Protein AF-W7Y6N5-F1 (afdb_monomer_lite)

Secondary structure (DSSP, 8-state):
--------HHHHHHTS-SS---HHHHHTT-SS---------SPP---S----GGGGS-PPPPPPPPTTS-TT-EEEE-SS-EEEEEEEEETTEEEEEEE-TTS-EEEEEEE--TTTTTS---TTT-EEEEEETTTEEEEE-

InterPro domains:
  IPR046517 Domain of unknown function DUF6695 [PF20405] (73-140)

pLDDT: mean 74.44, std 15.61, range [36.03, 96.06]

Organism: NCBI:txid869213

Structure (mmCIF, N/CA/C/O backbone):
data_AF-W7Y6N5-F1
#
_entry.id   AF-W7Y6N5-F1
#
loop_
_atom_site.group_PDB
_atom_site.id
_atom_site.type_symbol
_atom_site.label_atom_id
_atom_site.label_alt_id
_atom_site.label_comp_id
_atom_site.label_asym_id
_atom_site.label_entity_id
_atom_site.label_seq_id
_atom_site.pdbx_PDB_ins_code
_atom_site.Cartn_x
_atom_site.Cartn_y
_atom_site.Cartn_z
_atom_site.occupancy
_atom_site.B_iso_or_equiv
_atom_site.auth_seq_id
_atom_site.auth_comp_id
_atom_site.auth_asym_id
_atom_site.auth_atom_id
_atom_site.pdbx_PDB_model_num
ATOM 1 N N . MET A 1 1 ? 17.313 -24.468 -2.485 1.00 36.03 1 MET A N 1
ATOM 2 C CA . MET A 1 1 ? 16.262 -24.101 -1.509 1.00 36.03 1 MET A CA 1
ATOM 3 C C . MET A 1 1 ? 16.519 -24.850 -0.212 1.00 36.03 1 MET A C 1
ATOM 5 O O . MET A 1 1 ? 16.508 -26.074 -0.230 1.00 36.03 1 MET A O 1
ATOM 9 N N . LEU A 1 2 ? 16.778 -24.145 0.891 1.00 36.59 2 LEU A N 1
ATOM 10 C CA . LEU A 1 2 ? 16.764 -24.751 2.225 1.00 36.59 2 LEU A CA 1
ATOM 11 C C . LEU A 1 2 ? 15.302 -25.075 2.559 1.00 36.59 2 LEU A C 1
ATOM 13 O O . LEU A 1 2 ? 14.506 -24.161 2.760 1.00 36.59 2 LEU A O 1
ATOM 17 N N . ARG A 1 3 ? 14.916 -26.355 2.560 1.00 41.84 3 ARG A N 1
ATOM 18 C CA . ARG A 1 3 ? 13.609 -26.750 3.101 1.00 41.84 3 ARG A CA 1
ATOM 19 C C . ARG A 1 3 ? 13.669 -26.572 4.617 1.00 41.84 3 ARG A C 1
ATOM 21 O O . ARG A 1 3 ? 14.471 -27.227 5.279 1.00 41.84 3 ARG A O 1
ATOM 28 N N . ALA A 1 4 ? 12.848 -25.672 5.153 1.00 43.69 4 ALA A N 1
ATOM 29 C CA . ALA A 1 4 ? 12.662 -25.538 6.591 1.00 43.69 4 ALA A CA 1
ATOM 30 C C . ALA A 1 4 ? 12.111 -26.864 7.146 1.00 43.69 4 ALA A C 1
ATOM 32 O O . ALA A 1 4 ? 11.091 -27.365 6.680 1.00 43.69 4 ALA A O 1
ATOM 33 N N . GLY A 1 5 ? 12.818 -27.455 8.107 1.00 58.88 5 GLY A N 1
ATOM 34 C CA . GLY A 1 5 ? 12.463 -28.717 8.759 1.00 58.88 5 GLY A CA 1
ATOM 35 C C . GLY A 1 5 ? 12.920 -28.719 10.218 1.00 58.88 5 GLY A C 1
ATOM 36 O O . GLY A 1 5 ? 13.458 -27.721 10.691 1.00 58.88 5 GLY A O 1
ATOM 37 N N . LYS A 1 6 ? 12.709 -29.830 10.938 1.00 63.28 6 LYS A N 1
ATOM 38 C CA . LYS A 1 6 ? 13.229 -30.054 12.301 1.00 63.28 6 LYS A CA 1
ATOM 39 C C . LYS A 1 6 ? 14.647 -30.652 12.206 1.00 63.28 6 LYS A C 1
ATOM 41 O O . LYS A 1 6 ? 14.755 -31.871 12.081 1.00 63.28 6 LYS A O 1
ATOM 46 N N . PRO A 1 7 ? 15.731 -29.847 12.205 1.00 67.00 7 PRO A N 1
ATOM 47 C CA . PRO A 1 7 ? 17.086 -30.382 12.119 1.00 67.00 7 PRO A CA 1
ATOM 48 C C . PRO A 1 7 ? 17.395 -31.243 13.344 1.00 67.00 7 PRO A C 1
ATOM 50 O O . PRO A 1 7 ? 16.864 -31.015 14.436 1.00 67.00 7 PRO A O 1
ATOM 53 N N . ASN A 1 8 ? 18.291 -32.213 13.174 1.00 71.94 8 ASN A N 1
ATOM 54 C CA . ASN A 1 8 ? 18.773 -32.996 14.305 1.00 71.94 8 ASN A CA 1
ATOM 55 C C . ASN A 1 8 ? 19.514 -32.089 15.308 1.00 71.94 8 ASN A C 1
ATOM 57 O O . ASN A 1 8 ? 19.962 -30.985 14.987 1.00 71.94 8 ASN A O 1
ATOM 61 N N . TRP A 1 9 ? 19.635 -32.540 16.555 1.00 71.31 9 TRP A N 1
ATOM 62 C CA . TRP A 1 9 ? 20.146 -31.698 17.639 1.00 71.31 9 TRP A CA 1
ATOM 63 C C . TRP A 1 9 ? 21.570 -31.167 17.370 1.00 71.31 9 TRP A C 1
ATOM 65 O O . TRP A 1 9 ? 21.843 -30.005 17.658 1.00 71.31 9 TRP A O 1
ATOM 75 N N . ARG A 1 10 ? 22.443 -31.956 16.720 1.00 69.56 10 ARG A N 1
ATOM 76 C CA . ARG A 1 10 ? 23.803 -31.536 16.320 1.00 69.56 10 ARG A CA 1
ATOM 77 C C . ARG A 1 10 ? 23.785 -30.373 15.323 1.00 69.56 10 ARG A C 1
ATOM 79 O O . ARG A 1 10 ? 24.526 -29.407 15.487 1.00 69.56 10 ARG A O 1
ATOM 86 N N . GLN A 1 11 ? 22.919 -30.432 14.311 1.00 67.94 11 GLN A N 1
ATOM 87 C CA . GLN A 1 11 ? 22.725 -29.335 13.356 1.00 67.94 11 GLN A CA 1
ATOM 88 C C . GLN A 1 11 ? 22.114 -28.109 14.036 1.00 67.94 11 GLN A C 1
ATOM 90 O O . GLN A 1 11 ? 22.512 -26.987 13.743 1.00 67.94 11 GLN A O 1
ATOM 95 N N . ARG A 1 12 ? 21.203 -28.313 14.994 1.00 67.75 12 ARG A N 1
ATOM 96 C CA . ARG A 1 12 ? 20.596 -27.227 15.772 1.00 67.75 12 ARG A CA 1
ATOM 97 C C . ARG A 1 12 ? 21.630 -26.452 16.590 1.00 67.75 12 ARG A C 1
ATOM 99 O O . ARG A 1 12 ? 21.522 -25.236 16.655 1.00 67.75 12 ARG A O 1
ATOM 106 N N . PHE A 1 13 ? 22.635 -27.127 17.153 1.00 68.06 13 PHE A N 1
ATOM 107 C CA . PHE A 1 13 ? 23.771 -26.467 17.806 1.00 68.06 13 PHE A CA 1
ATOM 108 C C . PHE A 1 13 ? 24.685 -25.745 16.810 1.00 68.06 13 PHE A C 1
ATOM 110 O O . PHE A 1 13 ? 25.055 -24.609 17.073 1.00 68.06 13 PHE A O 1
ATOM 117 N N . ARG A 1 14 ? 24.988 -26.331 15.641 1.00 65.38 14 ARG A N 1
ATOM 118 C CA . ARG A 1 14 ? 25.784 -25.642 14.597 1.00 65.38 14 ARG A CA 1
ATOM 119 C C . ARG A 1 14 ? 25.095 -24.391 14.039 1.00 65.38 14 ARG A C 1
ATOM 121 O O . ARG A 1 14 ? 25.778 -23.445 13.676 1.00 65.38 14 ARG A O 1
ATOM 128 N N . LEU A 1 15 ? 23.762 -24.383 13.991 1.00 64.50 15 LEU A N 1
ATOM 129 C CA . LEU A 1 15 ? 22.952 -23.221 13.602 1.00 64.50 15 LEU A CA 1
ATOM 130 C C . LEU A 1 15 ? 22.796 -22.191 14.736 1.00 64.50 15 LEU A C 1
ATOM 132 O O . LEU A 1 15 ? 22.326 -21.082 14.493 1.00 64.50 15 LEU A O 1
ATOM 136 N N . LYS A 1 16 ? 23.147 -22.539 15.981 1.00 61.34 16 LYS A N 1
ATOM 137 C CA . LYS A 1 16 ? 23.066 -21.641 17.138 1.00 61.34 16 LYS A CA 1
ATOM 138 C C . LYS A 1 16 ? 24.415 -20.928 17.279 1.00 61.34 16 LYS A C 1
ATOM 140 O O . LYS A 1 16 ? 25.340 -21.430 17.906 1.00 61.34 16 LYS A O 1
ATOM 145 N N . PHE A 1 17 ? 24.523 -19.785 16.606 1.00 58.12 17 PHE A N 1
ATOM 146 C CA . PHE A 1 17 ? 25.719 -18.940 16.515 1.00 58.12 17 PHE A CA 1
ATOM 147 C C . PHE A 1 17 ? 26.317 -18.597 17.874 1.00 58.12 17 PHE A C 1
ATOM 149 O 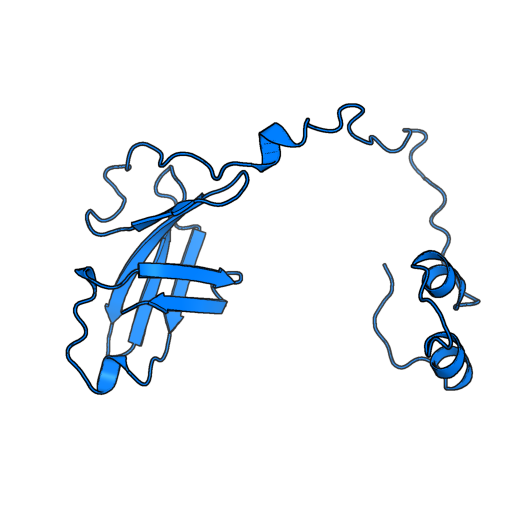O . PHE A 1 17 ? 25.572 -18.337 18.816 1.00 58.12 17 PHE A O 1
ATOM 156 N N . TRP A 1 18 ? 27.649 -18.518 17.941 1.00 56.16 18 TRP A N 1
ATOM 157 C CA . TRP A 1 18 ? 28.332 -18.025 19.135 1.00 56.16 18 TRP A CA 1
ATOM 158 C C . TRP A 1 18 ? 29.050 -16.690 18.987 1.00 56.16 18 TRP A C 1
ATOM 160 O O . TRP A 1 18 ? 29.300 -16.134 20.036 1.00 56.16 18 TRP A O 1
ATOM 170 N N . LEU A 1 19 ? 29.301 -16.105 17.798 1.00 57.19 19 LEU A N 1
ATOM 171 C CA . LEU A 1 19 ? 29.794 -14.706 17.753 1.00 57.19 19 LEU A CA 1
ATOM 172 C C . LEU A 1 19 ? 29.647 -13.909 16.440 1.00 57.19 19 LEU A C 1
ATOM 174 O O . LEU A 1 19 ? 29.733 -12.695 16.512 1.00 57.19 19 LEU A O 1
ATOM 178 N N . THR A 1 20 ? 29.356 -14.490 15.270 1.00 51.53 20 THR A N 1
ATOM 179 C CA . THR A 1 20 ? 28.805 -13.739 14.112 1.00 51.53 20 THR A CA 1
ATOM 180 C C . THR A 1 20 ? 28.214 -14.708 13.075 1.00 51.53 20 THR A C 1
ATOM 182 O O . THR A 1 20 ? 28.931 -15.577 12.575 1.00 51.53 20 THR A O 1
ATOM 185 N N . PRO A 1 21 ? 26.920 -14.609 12.720 1.00 44.69 21 PRO A N 1
ATOM 186 C CA . PRO A 1 21 ? 26.358 -15.401 11.633 1.00 44.69 21 PRO A CA 1
ATOM 187 C C . PRO A 1 21 ? 26.840 -14.841 10.291 1.00 44.69 21 PRO A C 1
ATOM 189 O O . PRO A 1 21 ? 26.280 -13.872 9.784 1.00 44.69 21 PRO A O 1
ATOM 192 N N . THR A 1 22 ? 27.850 -15.453 9.671 1.00 56.72 22 THR A N 1
ATOM 193 C CA . THR A 1 22 ? 28.050 -15.242 8.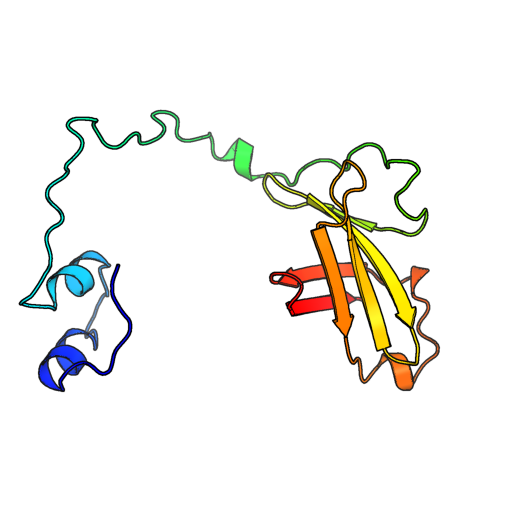232 1.00 56.72 22 THR A CA 1
ATOM 194 C C . THR A 1 22 ? 27.068 -16.140 7.476 1.00 56.72 22 THR A C 1
ATOM 196 O O . THR A 1 22 ? 26.983 -17.334 7.761 1.00 56.72 22 THR A O 1
ATOM 199 N N . PRO A 1 23 ? 26.301 -15.625 6.500 1.00 55.28 23 PRO A N 1
ATOM 200 C CA . PRO A 1 23 ? 25.293 -16.425 5.798 1.00 55.28 23 PRO A CA 1
ATOM 201 C C . PRO A 1 23 ? 25.879 -17.687 5.137 1.00 55.28 23 PRO A C 1
ATOM 203 O O . PRO A 1 23 ? 25.188 -18.697 5.028 1.00 55.28 23 PRO A O 1
ATOM 206 N N . LEU A 1 24 ? 27.171 -17.671 4.786 1.00 55.69 24 LEU A N 1
ATOM 207 C CA . LEU A 1 24 ? 27.914 -18.803 4.225 1.00 55.69 24 LEU A CA 1
ATOM 208 C C . LEU A 1 24 ? 28.054 -19.999 5.184 1.00 55.69 24 LEU A C 1
ATOM 210 O O . LEU A 1 24 ? 27.927 -21.141 4.744 1.00 55.69 24 LEU A O 1
ATOM 214 N N . THR A 1 25 ? 28.254 -19.784 6.490 1.00 56.16 25 THR A N 1
ATOM 215 C CA . THR A 1 25 ? 28.421 -20.903 7.442 1.00 56.16 25 THR A CA 1
ATOM 216 C C . THR A 1 25 ? 27.130 -21.704 7.636 1.00 56.16 25 THR A C 1
ATOM 218 O O . THR A 1 25 ? 27.188 -22.919 7.823 1.00 56.16 25 THR A O 1
ATOM 221 N N . ASN A 1 26 ? 25.960 -21.075 7.485 1.00 59.44 26 ASN A N 1
ATOM 222 C CA . ASN A 1 26 ? 24.663 -21.766 7.538 1.00 59.44 26 ASN A CA 1
ATOM 223 C C . ASN A 1 26 ? 24.403 -22.652 6.322 1.00 59.44 26 ASN A C 1
ATOM 225 O O . ASN A 1 26 ? 23.794 -23.715 6.447 1.00 59.44 26 ASN A O 1
ATOM 229 N N . VAL A 1 27 ? 24.868 -22.223 5.146 1.00 57.41 27 VAL A N 1
ATOM 230 C CA . VAL A 1 27 ? 24.708 -22.981 3.899 1.00 57.41 27 VAL A CA 1
ATOM 231 C C . VAL A 1 27 ? 25.526 -24.274 3.955 1.00 57.41 27 VAL A C 1
ATOM 233 O O . VAL A 1 27 ? 25.053 -25.314 3.501 1.00 57.41 27 VAL A O 1
ATOM 236 N N . HIS A 1 28 ? 26.691 -24.247 4.611 1.00 59.38 28 HIS A N 1
ATOM 237 C CA . HIS A 1 28 ? 27.567 -25.413 4.747 1.00 59.38 28 HIS A CA 1
ATOM 238 C C . HIS A 1 28 ? 27.273 -26.327 5.953 1.00 59.38 28 HIS A C 1
ATOM 240 O O . HIS A 1 28 ? 27.952 -27.337 6.140 1.00 59.38 28 HIS A O 1
ATOM 246 N N . ALA A 1 29 ? 26.266 -26.024 6.779 1.00 62.28 29 ALA A N 1
ATOM 247 C CA . ALA A 1 29 ? 25.996 -26.777 8.010 1.00 62.28 29 ALA A CA 1
ATOM 248 C C . ALA A 1 29 ? 25.452 -28.206 7.776 1.00 62.28 29 ALA A C 1
ATOM 250 O O . ALA A 1 29 ? 25.493 -29.042 8.687 1.00 62.28 29 ALA A O 1
ATOM 251 N N . PHE A 1 30 ? 24.954 -28.503 6.572 1.00 61.38 30 PHE A N 1
ATOM 252 C CA . PHE A 1 30 ? 24.345 -29.787 6.222 1.00 61.38 30 PHE A CA 1
ATOM 253 C C . PHE A 1 30 ? 25.297 -30.660 5.398 1.00 61.38 30 PHE A C 1
ATOM 255 O O . PHE A 1 30 ? 25.874 -30.197 4.422 1.00 61.38 30 PHE A O 1
ATOM 262 N N . TYR A 1 31 ? 25.427 -31.938 5.761 1.00 61.88 31 TYR A N 1
ATOM 263 C CA . TYR A 1 31 ? 26.285 -32.896 5.048 1.00 61.88 31 TYR A CA 1
ATOM 264 C C . TYR A 1 31 ? 25.707 -33.330 3.687 1.00 61.88 31 TYR A C 1
ATOM 266 O O . TYR A 1 31 ? 26.460 -33.579 2.756 1.00 61.88 31 TYR A O 1
ATOM 274 N N . ASN A 1 32 ? 24.376 -33.341 3.540 1.00 63.34 32 ASN A N 1
ATOM 275 C CA . ASN A 1 32 ? 23.685 -33.763 2.314 1.00 63.34 32 ASN A CA 1
ATOM 276 C C . ASN A 1 32 ? 23.260 -32.554 1.469 1.00 63.34 32 ASN A C 1
ATOM 278 O O . ASN A 1 32 ? 22.075 -32.353 1.199 1.00 63.34 32 ASN A O 1
ATOM 282 N N . GLN A 1 33 ? 24.212 -31.702 1.094 1.00 59.84 33 GLN A N 1
ATOM 283 C CA . GLN A 1 33 ? 23.929 -30.603 0.173 1.00 59.84 33 GLN A CA 1
ATOM 284 C C . GLN A 1 33 ? 23.701 -31.161 -1.233 1.00 59.84 33 GLN A C 1
ATOM 286 O O . GLN A 1 33 ? 24.601 -31.734 -1.842 1.00 59.84 33 GLN A O 1
ATOM 291 N N . THR A 1 34 ? 22.505 -30.959 -1.781 1.00 55.56 34 THR A N 1
ATOM 292 C CA . THR A 1 34 ? 22.283 -31.125 -3.218 1.00 55.56 34 THR A CA 1
ATOM 293 C C . THR A 1 34 ? 22.933 -29.939 -3.924 1.00 55.56 34 THR A C 1
ATOM 295 O O . THR A 1 34 ? 22.332 -28.873 -4.058 1.00 55.56 34 THR A O 1
ATOM 298 N N . ILE A 1 35 ? 24.191 -30.103 -4.331 1.00 62.34 35 ILE A N 1
ATOM 299 C CA . ILE A 1 35 ? 24.864 -29.135 -5.195 1.00 62.34 35 ILE A CA 1
ATOM 300 C C . ILE A 1 35 ? 24.207 -29.254 -6.566 1.00 62.34 35 ILE A C 1
ATOM 302 O O . ILE A 1 35 ? 24.449 -30.205 -7.310 1.00 62.34 35 ILE A O 1
ATOM 306 N N . ILE A 1 36 ? 23.341 -28.298 -6.893 1.00 63.72 36 ILE A N 1
ATOM 307 C CA . ILE A 1 36 ? 22.826 -28.155 -8.250 1.00 63.72 36 ILE A CA 1
ATOM 308 C C . ILE A 1 36 ? 24.023 -27.717 -9.094 1.00 63.72 36 ILE A C 1
ATOM 310 O O . ILE A 1 36 ? 24.440 -26.560 -9.027 1.00 63.72 36 ILE A O 1
ATOM 314 N N . LYS A 1 37 ? 24.621 -28.651 -9.846 1.00 56.97 37 LYS A N 1
ATOM 315 C CA . LYS A 1 37 ? 25.590 -28.294 -10.889 1.00 56.97 37 LYS A CA 1
ATOM 316 C C . LYS A 1 37 ? 24.897 -27.284 -11.794 1.00 56.97 37 LYS A C 1
ATOM 318 O O . LYS A 1 37 ? 23.755 -27.517 -12.176 1.00 56.97 37 LYS A O 1
ATOM 323 N N . ASN A 1 38 ? 25.541 -26.156 -12.078 1.00 52.28 38 ASN A N 1
ATOM 324 C CA . ASN A 1 38 ? 24.972 -25.137 -12.949 1.00 52.28 38 ASN A CA 1
ATOM 325 C C . ASN A 1 38 ? 24.725 -25.768 -14.333 1.00 52.28 38 ASN A C 1
ATOM 327 O O . ASN A 1 38 ? 25.658 -25.936 -15.110 1.00 52.28 38 ASN A O 1
ATOM 331 N N . ILE A 1 39 ? 23.486 -26.199 -14.602 1.00 59.22 39 ILE A N 1
ATOM 332 C CA . ILE A 1 39 ? 23.089 -26.876 -15.854 1.00 59.22 39 ILE A CA 1
ATOM 333 C C . ILE A 1 39 ? 23.129 -25.881 -17.027 1.00 59.22 39 ILE A C 1
ATOM 335 O O . ILE A 1 39 ? 23.102 -26.260 -18.192 1.00 59.22 39 ILE A O 1
ATOM 339 N N . SER A 1 40 ? 23.252 -24.589 -16.732 1.00 57.38 40 SER A N 1
ATOM 340 C CA . SER A 1 40 ? 23.385 -23.548 -17.728 1.00 57.38 40 SER A CA 1
ATOM 341 C C . SER A 1 40 ? 24.845 -23.107 -17.775 1.00 57.38 40 SER A C 1
ATOM 343 O O . SER A 1 40 ? 25.323 -22.431 -16.871 1.00 57.38 40 SER A O 1
ATOM 345 N N . GLY A 1 41 ? 25.552 -23.395 -18.869 1.00 55.59 41 GLY A N 1
ATOM 346 C CA . GLY A 1 41 ? 26.818 -22.723 -19.205 1.00 55.59 41 GLY A CA 1
ATOM 347 C C . GLY A 1 41 ? 26.680 -21.198 -19.374 1.00 55.59 41 GLY A C 1
ATOM 348 O O . GLY A 1 41 ? 27.625 -20.524 -19.768 1.00 55.59 41 GLY A O 1
ATOM 349 N N . LYS A 1 42 ? 25.502 -20.635 -19.086 1.00 61.97 42 LYS A N 1
ATOM 350 C CA . LYS A 1 42 ? 25.275 -19.204 -18.970 1.00 61.97 42 LYS A CA 1
ATOM 351 C C . LYS A 1 42 ? 25.808 -18.761 -17.614 1.00 61.97 42 LYS A C 1
ATOM 353 O O . LYS A 1 42 ? 25.330 -19.205 -16.568 1.00 61.97 42 LYS A O 1
ATOM 358 N N . GLN A 1 43 ? 26.809 -17.886 -17.642 1.00 60.19 43 GLN A N 1
ATOM 359 C CA . GLN A 1 43 ? 27.223 -17.158 -16.452 1.00 60.19 43 GLN A CA 1
ATOM 360 C C . GLN A 1 43 ? 25.975 -16.581 -15.764 1.00 60.19 43 GLN A C 1
ATOM 362 O O . GLN A 1 43 ? 25.063 -16.129 -16.466 1.00 60.19 43 GLN A O 1
ATOM 367 N N . PRO A 1 44 ? 25.887 -16.626 -14.421 1.00 57.22 44 PRO A N 1
ATOM 368 C CA . PRO A 1 44 ? 24.810 -15.956 -13.708 1.00 57.22 44 PRO A CA 1
ATOM 369 C C . PRO A 1 44 ? 24.742 -14.512 -14.204 1.00 57.22 44 PRO A C 1
ATOM 371 O O . PRO A 1 44 ? 25.713 -13.765 -14.087 1.00 57.22 44 PRO A O 1
ATOM 374 N N . ALA A 1 45 ? 23.614 -14.154 -14.817 1.00 58.41 45 ALA A N 1
ATOM 375 C CA . ALA A 1 45 ? 23.355 -12.808 -15.295 1.00 58.41 45 ALA A CA 1
ATOM 376 C C . ALA A 1 45 ? 23.122 -11.918 -14.073 1.00 58.41 45 ALA A C 1
ATOM 378 O O . ALA A 1 45 ? 21.992 -11.614 -13.698 1.00 58.41 45 ALA A O 1
ATOM 379 N N . TYR A 1 46 ? 24.204 -11.550 -13.397 1.00 60.34 46 TYR A N 1
ATOM 380 C CA . TYR A 1 46 ? 24.162 -10.406 -12.512 1.00 60.34 46 TYR A CA 1
ATOM 381 C C . TYR A 1 46 ? 23.972 -9.185 -13.409 1.00 60.34 46 TYR A C 1
ATOM 383 O O . TYR A 1 46 ? 24.692 -9.068 -14.406 1.00 60.34 46 TYR A O 1
ATOM 391 N N . PRO A 1 47 ? 23.027 -8.281 -13.106 1.00 60.31 47 PRO A N 1
ATOM 392 C CA . PRO A 1 47 ? 23.013 -6.997 -13.780 1.00 60.31 47 PRO A CA 1
ATOM 393 C C . PRO A 1 47 ? 24.399 -6.378 -13.570 1.00 60.31 47 PRO A C 1
ATOM 395 O O . PRO A 1 47 ? 24.815 -6.120 -12.441 1.00 60.31 47 PRO A O 1
ATOM 398 N N . SER A 1 48 ? 25.147 -6.201 -14.661 1.00 62.66 48 SER A N 1
ATOM 399 C CA . SER A 1 48 ? 26.470 -5.562 -14.643 1.00 62.66 48 SER A CA 1
ATOM 400 C C . SER A 1 48 ? 26.384 -4.128 -14.116 1.00 62.66 48 SER A C 1
ATOM 402 O O . SER A 1 48 ? 27.359 -3.565 -13.622 1.00 62.66 48 SER A O 1
ATOM 404 N N . PHE A 1 49 ? 25.182 -3.559 -14.168 1.00 70.19 49 PHE A N 1
ATOM 405 C CA . PHE A 1 49 ? 24.846 -2.259 -13.647 1.00 70.19 49 PHE A CA 1
ATOM 406 C C . PHE A 1 49 ? 24.331 -2.362 -12.208 1.00 70.19 49 PHE A C 1
ATOM 408 O O . PHE A 1 49 ? 23.200 -2.779 -11.959 1.00 70.19 49 PHE A O 1
ATOM 415 N N . LYS A 1 50 ? 25.151 -1.927 -11.247 1.00 63.06 50 LYS A N 1
ATOM 416 C CA . LYS A 1 50 ? 24.635 -1.528 -9.935 1.00 63.06 50 LYS A CA 1
ATOM 417 C C . LYS A 1 50 ? 23.973 -0.161 -10.118 1.00 63.06 50 LYS A C 1
ATOM 419 O O . LYS A 1 50 ? 24.704 0.796 -10.384 1.00 63.06 50 LYS A O 1
ATOM 424 N N . PRO A 1 51 ? 22.639 -0.035 -9.995 1.00 63.19 51 PRO A N 1
ATOM 425 C CA . PRO A 1 51 ? 22.004 1.268 -10.085 1.00 63.19 51 PRO A CA 1
ATOM 426 C C . PRO A 1 51 ? 22.607 2.192 -9.030 1.00 63.19 51 PRO A C 1
ATOM 428 O O . PRO A 1 51 ? 22.813 1.809 -7.875 1.00 63.19 51 PRO A O 1
ATOM 431 N N . HIS A 1 52 ? 22.957 3.407 -9.449 1.00 66.19 52 HIS A N 1
ATOM 432 C CA . HIS A 1 52 ? 23.509 4.415 -8.554 1.00 66.19 52 HIS A CA 1
ATOM 433 C C . HIS A 1 52 ? 22.525 4.630 -7.397 1.00 66.19 52 HIS A C 1
ATOM 435 O O . HIS A 1 52 ? 21.333 4.748 -7.647 1.00 66.19 52 HIS A O 1
ATOM 441 N N . LYS A 1 53 ? 22.982 4.745 -6.139 1.00 64.69 53 LYS A N 1
ATOM 442 C CA . LYS A 1 53 ? 22.088 4.877 -4.959 1.00 64.69 53 LYS A CA 1
ATOM 443 C C . LYS A 1 53 ? 21.032 5.991 -5.073 1.00 64.69 53 LYS A C 1
ATOM 445 O O . LYS A 1 53 ? 20.009 5.916 -4.414 1.00 64.69 53 LYS A O 1
ATOM 450 N N . LYS A 1 54 ? 21.262 6.987 -5.936 1.00 62.59 54 LYS A N 1
ATOM 451 C CA . LYS A 1 54 ? 20.312 8.060 -6.272 1.00 62.59 54 LYS A CA 1
ATOM 452 C C . LYS A 1 54 ? 19.010 7.527 -6.895 1.00 62.59 54 LYS A C 1
ATOM 454 O O . LYS A 1 54 ? 17.965 8.109 -6.664 1.00 62.59 54 LYS A O 1
ATOM 459 N N . PHE A 1 55 ? 19.059 6.400 -7.610 1.00 58.69 55 PHE A N 1
ATOM 460 C CA . PHE A 1 55 ? 17.882 5.713 -8.162 1.00 58.69 55 PHE A CA 1
ATOM 461 C C . PHE A 1 55 ? 16.977 5.088 -7.089 1.00 58.69 55 PHE A C 1
ATOM 463 O O . PHE A 1 55 ? 15.830 4.776 -7.377 1.00 58.69 55 PHE A O 1
ATOM 470 N N . LEU A 1 56 ? 17.487 4.894 -5.868 1.00 59.47 56 LEU A N 1
ATOM 471 C CA . LEU A 1 56 ? 16.753 4.307 -4.742 1.00 59.47 56 LEU A CA 1
ATOM 472 C C . LEU A 1 56 ? 16.252 5.370 -3.750 1.00 59.47 56 LEU A C 1
ATOM 474 O O . LEU A 1 56 ? 15.716 5.022 -2.709 1.00 59.47 56 LEU A O 1
ATOM 478 N N . GLN A 1 57 ? 16.473 6.663 -4.016 1.00 62.06 57 GLN A N 1
ATOM 479 C CA . GLN A 1 57 ? 16.144 7.731 -3.061 1.00 62.06 57 GLN A CA 1
ATOM 480 C C . GLN A 1 57 ? 14.715 8.266 -3.191 1.00 62.06 57 GLN A C 1
ATOM 482 O O . GLN A 1 57 ? 14.327 9.133 -2.412 1.00 62.06 57 GLN A O 1
ATOM 487 N N . SER A 1 58 ? 13.932 7.782 -4.155 1.00 73.06 58 SER A N 1
ATOM 488 C CA . SER A 1 58 ? 12.594 8.305 -4.420 1.00 73.06 58 SER A CA 1
ATOM 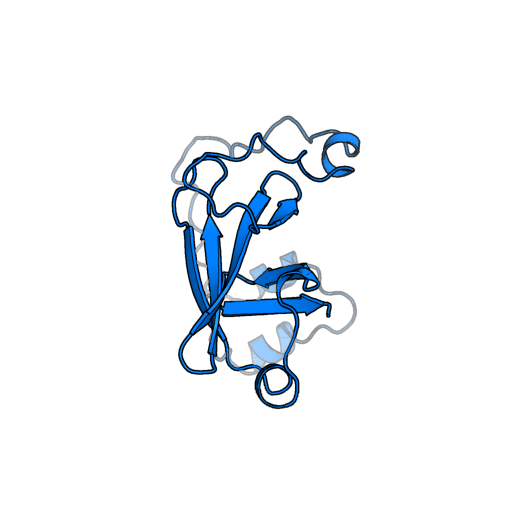489 C C . SER A 1 58 ? 11.596 7.194 -4.705 1.00 73.06 58 SER A C 1
ATOM 491 O O . SER A 1 58 ? 11.891 6.243 -5.431 1.00 73.06 58 SER A O 1
ATOM 493 N N . THR A 1 59 ? 10.388 7.355 -4.179 1.00 83.50 59 THR A N 1
ATOM 494 C CA . THR A 1 59 ? 9.230 6.568 -4.595 1.00 83.50 59 THR A CA 1
ATOM 495 C C . THR A 1 59 ? 8.762 7.016 -5.983 1.00 83.50 59 THR A C 1
ATOM 497 O O . THR A 1 59 ? 9.094 8.113 -6.444 1.00 83.50 59 THR A O 1
ATOM 500 N N . LEU A 1 60 ? 8.024 6.157 -6.690 1.00 83.44 60 LEU A N 1
ATOM 501 C CA . LEU A 1 60 ? 7.486 6.518 -8.003 1.00 83.44 60 LEU A CA 1
ATOM 502 C C . LEU A 1 60 ? 6.500 7.699 -7.911 1.00 83.44 60 LEU A C 1
ATOM 504 O O . LEU A 1 60 ? 5.686 7.737 -6.983 1.00 83.44 60 LEU A O 1
ATOM 508 N N . PRO A 1 61 ? 6.508 8.626 -8.889 1.00 88.00 61 PRO A N 1
ATOM 509 C CA . PRO A 1 61 ? 5.481 9.654 -8.963 1.00 88.00 61 PRO A CA 1
ATOM 510 C C . PRO A 1 61 ? 4.104 9.016 -9.173 1.00 88.00 61 PRO A C 1
ATOM 512 O O . PRO A 1 61 ? 3.978 7.942 -9.766 1.00 88.00 61 PRO A O 1
ATOM 515 N N . GLN A 1 62 ? 3.067 9.698 -8.695 1.00 92.69 62 GLN A N 1
ATOM 516 C CA . GLN A 1 62 ? 1.687 9.297 -8.935 1.00 92.69 62 GLN A CA 1
ATOM 517 C C . GLN A 1 62 ? 1.389 9.322 -10.445 1.00 92.69 62 GLN A C 1
ATOM 519 O O . GLN A 1 62 ? 1.592 10.360 -11.080 1.00 92.69 62 GLN A O 1
ATOM 524 N N . PRO A 1 63 ? 0.912 8.214 -11.039 1.00 92.75 63 PRO A N 1
ATOM 525 C CA . PRO A 1 63 ? 0.518 8.192 -12.439 1.00 92.75 63 PRO A CA 1
ATOM 526 C C . PRO A 1 63 ? -0.798 8.963 -12.641 1.00 92.75 63 PRO A C 1
ATOM 528 O O . PRO A 1 63 ? -1.543 9.183 -11.681 1.00 92.75 63 PRO A O 1
ATOM 531 N N . PRO A 1 64 ? -1.145 9.329 -13.885 1.00 93.62 64 PRO A N 1
ATOM 532 C CA . PRO A 1 64 ? -2.493 9.786 -14.206 1.00 93.62 64 PRO A CA 1
ATOM 533 C C . PRO A 1 64 ? -3.537 8.767 -13.727 1.00 93.62 64 PRO A C 1
ATOM 535 O O . PRO A 1 64 ? -3.390 7.565 -13.964 1.00 93.62 64 PRO A O 1
ATOM 538 N N . LYS A 1 65 ? -4.580 9.232 -13.029 1.00 93.94 65 LYS A N 1
ATOM 539 C CA . LYS A 1 65 ? -5.647 8.354 -12.536 1.00 93.94 65 LYS A CA 1
ATOM 540 C C . LYS A 1 65 ? -6.508 7.898 -13.715 1.00 93.94 65 LYS A C 1
ATOM 542 O O . LYS A 1 65 ? -7.015 8.718 -14.475 1.00 93.94 65 LYS A O 1
ATOM 547 N N . HIS A 1 66 ? -6.661 6.587 -13.866 1.00 95.69 66 HIS A N 1
ATOM 548 C CA . HIS A 1 66 ? -7.513 6.006 -14.898 1.00 95.69 66 HIS A CA 1
ATOM 549 C C . HIS A 1 66 ? -9.004 6.186 -14.531 1.00 95.69 66 HIS A C 1
ATOM 551 O O . HIS A 1 66 ? -9.337 5.997 -13.362 1.00 95.69 66 HIS A O 1
ATOM 557 N N . PRO A 1 67 ? -9.919 6.470 -15.484 1.00 95.06 67 PRO A N 1
ATOM 558 C CA . PRO A 1 67 ? -11.340 6.737 -15.197 1.00 95.06 67 PRO A CA 1
ATOM 559 C C . PRO A 1 67 ? -12.082 5.615 -14.456 1.00 95.06 67 PRO A C 1
ATOM 561 O O . PRO A 1 67 ? -13.022 5.868 -13.718 1.00 95.06 67 PRO A O 1
ATOM 564 N N . ASN A 1 68 ? -11.646 4.367 -14.646 1.00 95.12 68 ASN A N 1
ATOM 565 C CA . ASN A 1 68 ? -12.230 3.196 -13.977 1.00 95.12 68 ASN A CA 1
ATOM 566 C C . ASN A 1 68 ? -11.751 3.007 -12.525 1.00 95.12 68 ASN A C 1
ATOM 568 O O . ASN A 1 68 ? -12.173 2.058 -11.870 1.00 95.12 68 ASN A O 1
ATOM 572 N N . ILE A 1 69 ? -10.835 3.847 -12.036 1.00 96.06 69 ILE A N 1
ATOM 573 C CA . ILE A 1 69 ? -10.411 3.842 -10.634 1.00 96.06 69 ILE A CA 1
ATOM 574 C C . ILE A 1 69 ? -11.302 4.832 -9.878 1.00 96.06 69 ILE A C 1
ATOM 576 O O . ILE A 1 69 ? -11.440 5.963 -10.345 1.00 96.06 69 ILE A O 1
ATOM 580 N N . PRO A 1 70 ? -11.854 4.460 -8.708 1.00 95.25 70 PRO A N 1
ATOM 581 C CA . PRO A 1 70 ? -12.669 5.365 -7.904 1.00 95.25 70 PRO A CA 1
ATOM 582 C C . PRO A 1 70 ? -11.992 6.719 -7.631 1.00 95.25 70 PRO A C 1
ATOM 584 O O . PRO A 1 70 ? -10.771 6.818 -7.432 1.00 95.25 70 PRO A O 1
ATOM 587 N N . GLU A 1 71 ? -12.788 7.787 -7.637 1.00 92.69 71 GLU A N 1
ATOM 588 C CA . GLU A 1 71 ? -12.297 9.164 -7.512 1.00 92.69 71 GLU A CA 1
ATOM 589 C C . GLU A 1 71 ? -11.613 9.415 -6.160 1.00 92.69 71 GLU A C 1
ATOM 591 O O . GLU A 1 71 ? -10.573 10.073 -6.096 1.00 92.69 71 GLU A O 1
ATOM 596 N N . ASP A 1 72 ? -12.119 8.782 -5.111 1.00 91.88 72 ASP A N 1
ATOM 597 C CA . ASP A 1 72 ? -11.613 8.782 -3.738 1.00 91.88 72 ASP A CA 1
ATOM 598 C C . ASP A 1 72 ? -10.447 7.798 -3.504 1.00 91.88 72 ASP A C 1
ATOM 600 O O . ASP A 1 72 ? -9.887 7.746 -2.408 1.00 91.88 72 ASP A O 1
ATOM 604 N N . ALA A 1 73 ? -10.027 7.034 -4.522 1.00 93.19 73 ALA A N 1
ATOM 605 C CA . ALA A 1 73 ? -8.885 6.133 -4.396 1.00 93.19 73 ALA A CA 1
ATOM 606 C C . ALA A 1 73 ? -7.561 6.892 -4.201 1.00 93.19 73 ALA A C 1
ATOM 608 O O . ALA A 1 73 ? -7.284 7.904 -4.858 1.00 93.19 73 ALA A O 1
ATOM 609 N N . GLN A 1 74 ? -6.698 6.337 -3.357 1.00 93.81 74 GLN A N 1
ATOM 610 C CA . GLN A 1 74 ? -5.441 6.931 -2.911 1.00 93.81 74 GLN A CA 1
ATOM 611 C C . GLN A 1 74 ? -4.247 6.255 -3.572 1.00 93.81 74 GLN A C 1
ATOM 613 O O . GLN A 1 74 ? -4.194 5.029 -3.670 1.00 93.81 74 GLN A O 1
ATOM 618 N N . TRP A 1 75 ? -3.264 7.042 -4.003 1.00 93.56 75 TRP A N 1
ATOM 619 C CA . TRP A 1 75 ? -2.011 6.501 -4.518 1.00 93.56 75 TRP A CA 1
ATOM 620 C C . TRP A 1 75 ? -1.049 6.210 -3.372 1.00 93.56 75 TRP A C 1
ATOM 622 O O . TRP A 1 75 ? -0.698 7.112 -2.610 1.00 93.56 75 TRP A O 1
ATOM 632 N N . LEU A 1 76 ? -0.570 4.969 -3.287 1.00 92.19 76 LEU A N 1
ATOM 633 C CA . LEU A 1 76 ? 0.550 4.627 -2.421 1.00 92.19 76 LEU A CA 1
ATOM 634 C C . LEU A 1 76 ? 1.768 4.293 -3.279 1.00 92.19 76 LEU A C 1
ATOM 636 O O . LEU A 1 76 ? 1.838 3.248 -3.934 1.00 92.19 76 LEU A O 1
ATOM 640 N N . ALA A 1 77 ? 2.734 5.205 -3.250 1.00 90.00 77 ALA A N 1
ATOM 641 C CA . ALA A 1 77 ? 3.988 5.070 -3.964 1.00 90.00 77 ALA A CA 1
ATOM 642 C C . ALA A 1 77 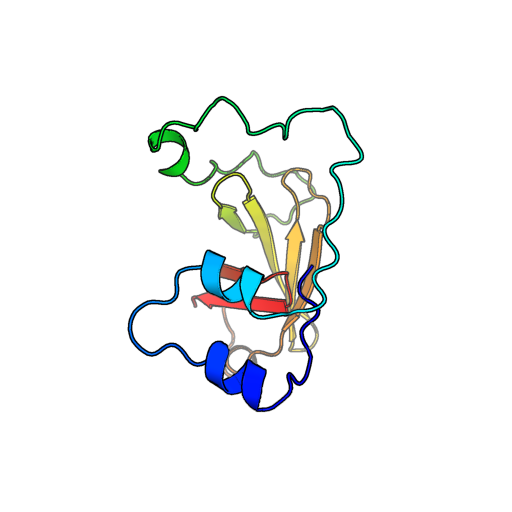? 4.951 4.136 -3.218 1.00 90.00 77 ALA A C 1
ATOM 644 O O . ALA A 1 77 ? 5.129 4.242 -2.005 1.00 90.00 77 ALA A O 1
ATOM 645 N N . GLY A 1 78 ? 5.619 3.259 -3.956 1.00 85.12 78 GLY A N 1
ATOM 646 C CA . GLY A 1 78 ? 6.732 2.440 -3.489 1.00 85.12 78 GLY A CA 1
ATOM 647 C C . GLY A 1 78 ? 7.989 2.668 -4.328 1.00 85.12 78 GLY A C 1
ATOM 648 O O . GLY A 1 78 ? 7.996 3.394 -5.329 1.00 85.12 78 GLY A O 1
ATOM 649 N N . GLU A 1 79 ? 9.082 2.043 -3.904 1.00 82.50 79 GLU A N 1
ATOM 650 C CA . GLU A 1 79 ? 10.347 2.036 -4.638 1.00 82.50 79 GLU A CA 1
ATOM 651 C C . GLU A 1 79 ? 10.215 1.108 -5.854 1.00 82.50 79 GLU A C 1
ATOM 653 O O . GLU A 1 79 ? 10.203 -0.116 -5.731 1.00 82.50 79 GLU A O 1
ATOM 658 N N . GLY A 1 80 ? 10.044 1.698 -7.040 1.00 80.69 80 GLY A N 1
ATOM 659 C CA . GLY A 1 80 ? 9.918 0.963 -8.304 1.00 80.69 80 GLY A CA 1
ATOM 660 C C . GLY A 1 80 ? 8.541 0.346 -8.589 1.00 80.69 80 GLY A C 1
ATOM 661 O O . GLY A 1 80 ? 8.355 -0.219 -9.663 1.00 80.69 80 GLY A O 1
ATOM 662 N N . ALA A 1 81 ? 7.568 0.483 -7.686 1.00 84.81 81 ALA A N 1
ATOM 663 C CA . ALA A 1 81 ? 6.177 0.077 -7.901 1.00 84.81 81 ALA A CA 1
ATOM 664 C C . ALA A 1 81 ? 5.220 0.974 -7.107 1.00 84.81 81 ALA A C 1
ATOM 666 O O . ALA A 1 81 ? 5.629 1.616 -6.149 1.00 84.81 81 ALA A O 1
ATOM 667 N N . GLY A 1 82 ? 3.945 1.016 -7.477 1.00 90.25 82 GLY A N 1
ATOM 668 C CA . GLY A 1 82 ? 2.908 1.706 -6.715 1.00 90.25 82 GLY A CA 1
ATOM 669 C C . GLY A 1 82 ? 1.527 1.259 -7.168 1.00 90.25 82 GLY A C 1
ATOM 670 O O . GLY A 1 82 ? 1.376 0.749 -8.283 1.00 90.25 82 GLY A O 1
ATOM 671 N N . SER A 1 83 ? 0.539 1.440 -6.300 1.00 93.75 83 SER A N 1
ATOM 672 C CA . SER A 1 83 ? -0.833 1.012 -6.566 1.00 93.75 83 SER A CA 1
ATOM 673 C C . SER A 1 83 ? -1.829 2.036 -6.038 1.00 93.75 83 SER A C 1
ATOM 675 O O . SER A 1 83 ? -1.551 2.782 -5.093 1.00 93.75 83 SER A O 1
ATOM 677 N N . TRP A 1 84 ? -3.014 2.032 -6.635 1.00 95.12 84 TRP A N 1
ATOM 678 C CA . TRP A 1 84 ? -4.166 2.774 -6.146 1.00 95.12 84 TRP A CA 1
ATOM 679 C C . TRP A 1 84 ? -4.937 1.930 -5.138 1.00 95.12 84 TRP A C 1
ATOM 681 O O . TRP A 1 84 ? -5.144 0.740 -5.362 1.00 95.12 84 TRP A O 1
ATOM 691 N N . PHE A 1 85 ? -5.384 2.539 -4.049 1.00 94.38 85 PHE A N 1
ATOM 692 C CA . PHE A 1 85 ? -6.149 1.887 -2.996 1.00 94.38 85 PHE A CA 1
ATOM 693 C C . PHE A 1 85 ? -7.477 2.600 -2.820 1.00 94.38 85 PHE A C 1
ATOM 695 O O . PHE A 1 85 ? -7.512 3.793 -2.535 1.00 94.38 85 PHE A O 1
ATOM 702 N N . HIS A 1 86 ? -8.563 1.859 -2.971 1.00 94.12 86 HIS A N 1
ATOM 703 C CA . HIS A 1 86 ? -9.902 2.324 -2.640 1.00 94.12 86 HIS A CA 1
ATOM 704 C C . HIS A 1 86 ? -10.351 1.658 -1.348 1.00 94.12 86 HIS A C 1
ATOM 706 O O . HIS A 1 86 ? -10.140 0.454 -1.184 1.00 94.12 86 HIS A O 1
ATOM 712 N N . VAL A 1 87 ? -10.909 2.443 -0.431 1.00 91.31 87 VAL A N 1
ATOM 713 C CA . VAL A 1 87 ? -11.325 1.992 0.896 1.00 91.31 87 VAL A CA 1
ATOM 714 C C . VAL A 1 87 ? -12.800 2.316 1.064 1.00 91.31 87 VAL A C 1
ATOM 716 O O . VAL A 1 87 ? -13.185 3.477 1.022 1.00 91.31 87 VAL A O 1
ATOM 719 N N . GLU A 1 88 ? -13.611 1.294 1.294 1.00 89.50 88 GLU A N 1
ATOM 720 C CA . GLU A 1 88 ? -15.053 1.418 1.492 1.00 89.50 88 GLU A CA 1
ATOM 721 C C . GLU A 1 88 ? -15.512 0.541 2.665 1.00 89.50 88 GLU A C 1
ATOM 723 O O . GLU A 1 88 ? -14.774 -0.321 3.152 1.00 89.50 88 GLU A O 1
ATOM 728 N N . THR A 1 89 ? -16.729 0.756 3.155 1.00 87.06 89 THR A N 1
ATOM 729 C CA . THR A 1 89 ? -17.352 -0.107 4.165 1.00 87.06 89 THR A CA 1
ATOM 730 C C . THR A 1 89 ? -18.392 -1.008 3.514 1.00 87.06 89 THR A C 1
ATOM 732 O O . THR A 1 89 ? -19.265 -0.556 2.779 1.00 87.06 89 THR A O 1
ATOM 735 N N . GLU A 1 90 ? -18.332 -2.306 3.808 1.00 85.88 90 GLU A N 1
ATOM 736 C CA . GLU A 1 90 ? -19.295 -3.292 3.321 1.00 85.88 90 GLU A CA 1
ATOM 737 C C . GLU A 1 90 ? -19.734 -4.196 4.477 1.00 85.88 90 GLU A C 1
ATOM 739 O O . GLU A 1 90 ? -18.928 -4.927 5.050 1.00 85.88 90 GLU A O 1
ATOM 744 N N . LYS A 1 91 ? -21.026 -4.149 4.839 1.00 76.62 91 LYS A N 1
ATOM 745 C CA . LYS A 1 91 ? -21.644 -5.004 5.879 1.00 76.62 91 LYS A CA 1
ATOM 746 C C . LYS A 1 91 ? -20.836 -5.051 7.189 1.00 76.62 91 LYS A C 1
ATOM 748 O O . LYS A 1 91 ? -20.658 -6.110 7.782 1.00 76.62 91 LYS A O 1
ATOM 753 N N . ALA A 1 92 ? -20.371 -3.876 7.615 1.00 79.88 92 ALA A N 1
ATOM 754 C CA . ALA A 1 92 ? -19.555 -3.620 8.806 1.00 79.88 92 ALA A CA 1
ATOM 755 C C . ALA A 1 92 ? -18.068 -4.023 8.723 1.00 79.88 92 ALA A C 1
ATOM 757 O O . ALA A 1 92 ? -17.308 -3.730 9.642 1.00 79.88 92 ALA A O 1
ATOM 758 N N . LEU A 1 93 ? -17.618 -4.595 7.606 1.00 84.81 93 LEU A N 1
ATOM 759 C CA . LEU A 1 93 ? -16.200 -4.788 7.319 1.00 84.81 93 LEU A CA 1
ATOM 760 C C . LEU A 1 93 ? -15.655 -3.614 6.512 1.00 84.81 93 LEU A C 1
ATOM 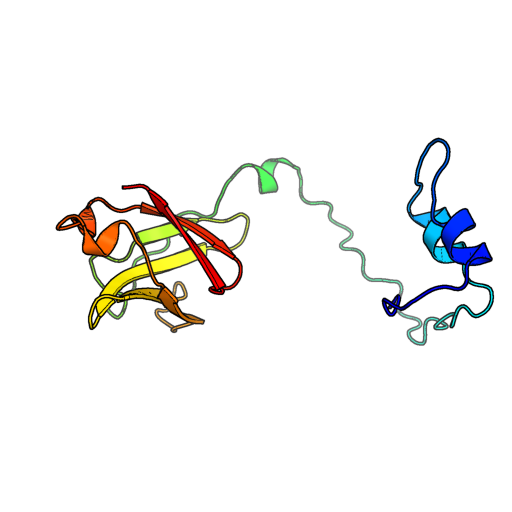762 O O . LEU A 1 93 ? -16.375 -2.954 5.762 1.00 84.81 93 LEU A O 1
ATOM 766 N N . LEU A 1 94 ? -14.354 -3.381 6.636 1.00 87.75 94 LEU A N 1
ATOM 767 C CA . LEU A 1 94 ? -13.644 -2.458 5.770 1.00 87.75 94 LEU A CA 1
ATOM 768 C C . LEU A 1 94 ? -13.158 -3.222 4.538 1.00 87.75 94 LEU A C 1
ATOM 770 O O . LEU A 1 94 ? -12.373 -4.164 4.654 1.00 87.75 94 LEU A O 1
ATOM 774 N N . LYS A 1 95 ? -13.619 -2.830 3.360 1.00 91.38 95 LYS A N 1
ATOM 775 C CA . LYS A 1 95 ? -13.192 -3.398 2.088 1.00 91.38 95 LYS A CA 1
ATOM 776 C C . LYS A 1 95 ? -12.137 -2.498 1.469 1.00 91.38 95 LYS A C 1
ATOM 778 O O . LYS A 1 95 ? -12.337 -1.298 1.321 1.00 91.38 95 LYS A O 1
ATOM 783 N N . ILE A 1 96 ? -11.002 -3.089 1.118 1.00 92.44 96 ILE A N 1
ATOM 784 C CA . ILE A 1 96 ? -9.920 -2.385 0.433 1.00 92.44 96 ILE A CA 1
ATOM 785 C C . ILE A 1 96 ? -9.668 -3.074 -0.896 1.00 92.44 96 ILE A C 1
ATOM 787 O O . ILE A 1 96 ? -9.372 -4.272 -0.934 1.00 92.44 96 ILE A O 1
ATOM 791 N N . THR A 1 97 ? -9.745 -2.304 -1.975 1.00 94.69 97 THR A N 1
ATOM 792 C CA . THR A 1 97 ? -9.428 -2.765 -3.326 1.00 94.69 97 THR A CA 1
ATOM 793 C C . THR A 1 97 ? -8.158 -2.087 -3.812 1.00 94.69 97 THR A C 1
ATOM 795 O O . THR A 1 97 ? -8.045 -0.861 -3.777 1.00 94.69 97 THR A O 1
ATOM 798 N N . ARG A 1 98 ? -7.191 -2.889 -4.262 1.00 95.00 98 ARG A N 1
ATOM 799 C CA . ARG A 1 98 ? -5.944 -2.422 -4.864 1.00 95.00 98 ARG A CA 1
ATOM 800 C C . ARG A 1 98 ? -6.042 -2.506 -6.380 1.00 95.00 98 ARG A C 1
ATOM 802 O O . ARG A 1 98 ? -6.267 -3.589 -6.921 1.00 95.00 98 ARG A O 1
ATOM 809 N N . TYR A 1 99 ? -5.798 -1.389 -7.049 1.00 95.50 99 TYR A N 1
ATOM 810 C CA . TYR A 1 99 ? -5.744 -1.293 -8.500 1.00 95.50 99 TYR A CA 1
ATOM 811 C C . TYR A 1 99 ? -4.319 -1.007 -8.970 1.00 95.50 99 TYR A C 1
ATOM 813 O O . TYR A 1 99 ? -3.571 -0.250 -8.343 1.00 95.50 99 TYR A O 1
ATOM 821 N N . SER A 1 100 ? -3.967 -1.571 -10.118 1.00 93.44 100 SER A N 1
ATOM 822 C CA . SER A 1 100 ? -2.796 -1.159 -10.881 1.00 93.44 100 SER A CA 1
ATOM 823 C C . SER A 1 100 ? -2.987 0.267 -11.437 1.00 93.44 100 SER A C 1
ATOM 825 O O . SER A 1 100 ? -4.114 0.777 -11.485 1.00 93.44 100 SER A O 1
ATOM 827 N N . PRO A 1 101 ? -1.923 0.918 -11.944 1.00 92.56 101 PRO A N 1
ATOM 828 C CA . PRO A 1 101 ? -2.048 2.182 -12.677 1.00 92.56 101 PRO A CA 1
ATOM 829 C C . PRO A 1 101 ? -3.017 2.1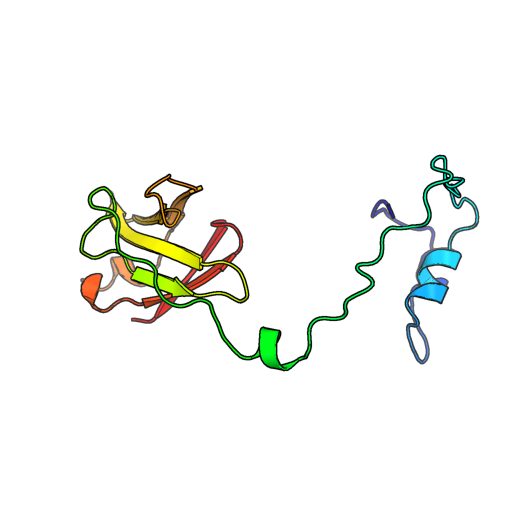27 -13.872 1.00 92.56 101 PRO A C 1
ATOM 831 O O . PRO A 1 101 ? -3.591 3.145 -14.242 1.00 92.56 101 PRO A O 1
ATOM 834 N N . SER A 1 102 ? -3.228 0.941 -14.453 1.00 93.75 102 SER A N 1
ATOM 835 C CA . SER A 1 102 ? -4.135 0.687 -15.579 1.00 93.75 102 SER A CA 1
ATOM 836 C C . SER A 1 102 ? -5.549 0.262 -15.151 1.00 93.75 102 SER A C 1
ATOM 838 O O . SER A 1 102 ? -6.263 -0.353 -15.939 1.00 93.75 102 SER A O 1
ATOM 840 N N . ALA A 1 103 ? -5.945 0.537 -13.903 1.00 94.38 103 ALA A N 1
ATOM 841 C CA . ALA A 1 103 ? -7.241 0.169 -13.317 1.00 94.38 103 ALA A CA 1
ATOM 842 C C . ALA A 1 103 ? -7.535 -1.337 -13.225 1.00 94.38 103 ALA A C 1
ATOM 844 O O . ALA A 1 103 ? -8.680 -1.741 -13.024 1.00 94.38 103 ALA A O 1
ATOM 845 N N . THR A 1 104 ? -6.524 -2.192 -13.352 1.00 95.69 104 THR A N 1
ATOM 846 C CA . THR A 1 104 ? -6.701 -3.634 -13.163 1.00 95.69 104 THR A CA 1
ATOM 847 C C . THR A 1 104 ? -6.735 -3.938 -11.672 1.00 95.69 104 THR A C 1
ATOM 849 O O . THR A 1 104 ? -5.831 -3.525 -10.949 1.00 95.69 104 THR A O 1
ATOM 852 N N . ILE A 1 105 ? -7.754 -4.657 -11.197 1.00 95.88 105 ILE A N 1
ATOM 853 C CA . ILE A 1 105 ? -7.818 -5.086 -9.795 1.00 95.88 105 ILE A CA 1
ATOM 854 C C . ILE A 1 105 ? -6.704 -6.104 -9.552 1.00 95.88 105 ILE A C 1
ATOM 856 O O . ILE A 1 105 ? -6.694 -7.188 -10.131 1.00 95.88 105 ILE A O 1
ATOM 860 N N . GLU A 1 106 ? -5.763 -5.750 -8.684 1.00 93.19 106 GLU A N 1
ATOM 861 C CA . GLU A 1 106 ? -4.677 -6.637 -8.274 1.00 93.19 106 GLU A CA 1
ATOM 862 C C . GLU A 1 106 ? -5.075 -7.478 -7.063 1.00 93.19 106 GLU A C 1
ATOM 864 O O . GLU A 1 106 ? -4.620 -8.613 -6.920 1.00 93.19 106 GLU A O 1
ATOM 869 N N . CYS A 1 107 ? -5.882 -6.910 -6.161 1.00 92.12 107 CYS A N 1
ATOM 870 C CA . CYS A 1 107 ? -6.449 -7.623 -5.024 1.00 92.12 107 CYS A CA 1
ATOM 871 C C . CYS A 1 107 ? -7.642 -6.874 -4.420 1.00 92.12 107 CYS A C 1
ATOM 873 O O . CYS A 1 107 ? -7.722 -5.647 -4.482 1.00 92.12 107 CYS A O 1
ATOM 875 N N . THR A 1 108 ? -8.509 -7.621 -3.743 1.00 94.12 108 THR A N 1
ATOM 876 C CA . THR A 1 108 ? -9.564 -7.087 -2.879 1.00 94.12 108 THR A CA 1
ATOM 877 C C . THR A 1 108 ? -9.523 -7.847 -1.561 1.00 94.12 108 THR A C 1
ATOM 879 O O . THR A 1 108 ? -9.406 -9.073 -1.560 1.00 94.12 108 THR A O 1
ATOM 882 N N . GLY A 1 109 ? -9.591 -7.127 -0.445 1.00 91.44 109 GLY A N 1
ATOM 883 C CA . GLY A 1 109 ? -9.578 -7.706 0.893 1.00 91.44 109 GLY A CA 1
ATOM 884 C C . GLY A 1 109 ? -10.658 -7.102 1.778 1.00 91.44 109 GLY A C 1
ATOM 885 O O . GLY A 1 109 ? -10.964 -5.917 1.667 1.00 91.44 109 GLY A O 1
ATOM 886 N N . PHE A 1 110 ? -11.202 -7.926 2.669 1.00 90.81 110 PHE A N 1
ATOM 887 C CA . PHE A 1 110 ? -12.125 -7.511 3.719 1.00 90.81 110 PHE A CA 1
ATOM 888 C C . PHE A 1 110 ? -11.404 -7.591 5.059 1.00 90.81 110 PHE A C 1
ATOM 890 O O . PHE A 1 110 ? -10.801 -8.617 5.384 1.00 90.81 110 PHE A O 1
ATOM 897 N N . TYR A 1 111 ? -11.460 -6.511 5.825 1.00 86.88 111 TYR A N 1
ATOM 898 C CA . TYR A 1 111 ? -10.723 -6.361 7.068 1.00 86.88 111 TYR A CA 1
ATOM 899 C C . TYR A 1 111 ? -11.676 -6.026 8.199 1.00 86.88 111 TYR A C 1
ATOM 901 O O . TYR A 1 111 ? -12.504 -5.119 8.109 1.00 86.88 111 TYR A O 1
ATOM 909 N N . ASP A 1 112 ? -11.506 -6.761 9.287 1.00 84.44 112 ASP A N 1
ATOM 910 C CA . ASP A 1 112 ? -12.177 -6.485 10.539 1.00 84.44 112 ASP A CA 1
ATOM 911 C C . ASP A 1 112 ? -11.390 -5.403 11.296 1.00 84.44 112 ASP A C 1
ATOM 913 O O . ASP A 1 112 ? -10.188 -5.548 11.546 1.00 84.44 112 ASP A O 1
ATOM 917 N N . SER A 1 113 ? -12.039 -4.290 11.635 1.00 70.88 113 SER A N 1
ATOM 918 C CA . SER A 1 113 ? -11.403 -3.186 12.356 1.00 70.88 113 SER A CA 1
ATOM 919 C C . SER A 1 113 ? -12.249 -2.775 13.545 1.00 70.88 113 SER A C 1
ATOM 921 O O . SER A 1 113 ? -13.250 -2.081 13.400 1.00 70.88 113 SER A O 1
ATOM 923 N N . LYS A 1 114 ? -11.785 -3.117 14.754 1.00 68.00 114 LYS A N 1
ATOM 924 C CA . LYS A 1 114 ? -12.441 -2.763 16.027 1.00 68.00 114 LYS A CA 1
ATOM 925 C C . LYS A 1 114 ? -12.751 -1.263 16.173 1.00 68.00 114 LYS A C 1
ATOM 927 O O . LYS A 1 114 ? -13.630 -0.911 16.947 1.00 68.00 114 LYS A O 1
ATOM 932 N N . LYS A 1 115 ? -12.030 -0.393 15.452 1.00 62.31 115 LYS A N 1
ATOM 933 C CA . LYS A 1 115 ? -12.231 1.067 15.452 1.00 62.31 115 LYS A CA 1
ATOM 934 C C . LYS A 1 115 ? -13.312 1.547 14.477 1.00 62.31 115 LYS A C 1
ATOM 936 O O . LYS A 1 115 ? -13.879 2.604 14.708 1.00 62.31 115 LYS A O 1
ATOM 941 N N . VAL A 1 116 ? -13.599 0.792 13.414 1.00 62.09 116 VAL A N 1
ATOM 942 C CA . VAL A 1 116 ? -14.628 1.153 12.418 1.00 62.09 116 VAL A CA 1
ATOM 943 C C . VAL A 1 116 ? -16.035 0.929 12.977 1.00 62.09 116 VAL A C 1
ATOM 945 O O . VAL A 1 116 ? -16.944 1.676 12.648 1.00 62.09 116 VAL A O 1
ATOM 948 N N . TYR A 1 117 ? -16.218 -0.039 13.882 1.00 58.31 117 TYR A N 1
ATOM 949 C CA . TYR A 1 117 ? -17.523 -0.279 14.515 1.00 58.31 117 TYR A CA 1
ATOM 950 C C . TYR A 1 117 ? -17.887 0.739 15.592 1.00 58.31 117 TYR A C 1
ATOM 952 O O . TYR A 1 117 ? -19.064 0.894 15.903 1.00 58.31 117 TYR A O 1
ATOM 960 N N . SER A 1 118 ? -16.899 1.376 16.226 1.00 56.22 118 SER A N 1
ATOM 961 C CA . SER A 1 118 ? -17.161 2.216 17.394 1.00 56.22 118 SER A CA 1
ATOM 962 C C . SER A 1 118 ? -17.417 3.673 17.037 1.00 56.22 118 SER A C 1
ATOM 964 O O . SER A 1 118 ? -18.048 4.364 17.834 1.00 56.22 118 SER A O 1
ATOM 966 N N . HIS A 1 119 ? -16.930 4.166 15.897 1.00 51.75 119 HIS A N 1
ATOM 967 C CA . HIS A 1 119 ? -17.068 5.557 15.461 1.00 51.75 119 HIS A CA 1
ATOM 968 C C . HIS A 1 119 ? -17.439 5.577 13.973 1.00 51.75 119 HIS A C 1
ATOM 970 O O . HIS A 1 119 ? -16.956 4.746 13.210 1.00 51.75 119 HIS A O 1
ATOM 976 N N . TRP A 1 120 ? -18.271 6.533 13.550 1.00 57.06 120 TRP A N 1
ATOM 977 C CA . TRP A 1 120 ? -18.478 6.855 12.136 1.00 57.06 120 TRP A CA 1
ATOM 978 C C . TRP A 1 120 ? -17.155 7.380 11.568 1.00 57.06 120 TRP A C 1
ATOM 980 O O . TRP A 1 120 ? -16.881 8.576 11.607 1.00 57.06 120 TRP A O 1
ATOM 990 N N . VAL A 1 121 ? -16.272 6.469 11.162 1.00 64.81 121 VAL A N 1
ATOM 991 C CA . VAL A 1 121 ? -14.961 6.816 10.619 1.00 64.81 121 VAL A CA 1
ATOM 992 C C . VAL A 1 121 ? -15.175 7.440 9.248 1.00 64.81 121 VAL A C 1
ATOM 994 O O . VAL A 1 121 ? -15.676 6.776 8.342 1.00 64.81 121 VAL A O 1
ATOM 997 N N . ASP A 1 122 ? -14.775 8.701 9.097 1.00 71.12 122 ASP A N 1
ATOM 998 C CA . ASP A 1 122 ? -14.695 9.335 7.787 1.00 71.12 122 ASP A CA 1
ATOM 999 C C . ASP A 1 122 ? -13.577 8.668 6.972 1.00 71.12 122 ASP A C 1
ATOM 1001 O O . ASP A 1 122 ? -12.383 8.849 7.229 1.00 71.12 122 ASP A O 1
ATOM 1005 N N . LEU A 1 123 ? -13.971 7.845 6.000 1.00 74.88 123 LEU A N 1
ATOM 1006 C CA . LEU A 1 123 ? -13.043 7.122 5.134 1.00 74.88 123 LEU A CA 1
ATOM 1007 C C . LEU A 1 123 ? -12.284 8.060 4.187 1.00 74.88 123 LEU A C 1
ATOM 1009 O O . LEU A 1 123 ? -11.204 7.690 3.727 1.00 74.88 123 LEU A O 1
ATOM 1013 N N . HIS A 1 124 ? -12.780 9.278 3.943 1.00 72.94 124 HIS A N 1
ATOM 1014 C CA . HIS A 1 124 ? -12.071 10.264 3.127 1.00 72.94 124 HIS A CA 1
ATOM 1015 C C . HIS A 1 124 ? -10.855 10.857 3.852 1.00 72.94 124 HIS A C 1
ATOM 1017 O O . HIS A 1 124 ? -9.896 11.268 3.201 1.00 72.94 124 HIS A O 1
ATOM 1023 N N . ALA A 1 125 ? -10.854 10.850 5.189 1.00 74.69 125 ALA A N 1
ATOM 1024 C CA . ALA A 1 125 ? -9.723 11.286 6.012 1.00 74.69 125 ALA A CA 1
ATOM 1025 C C . ALA A 1 125 ? -8.697 10.165 6.284 1.00 74.69 125 ALA A C 1
ATOM 1027 O O . ALA A 1 125 ? -7.586 10.417 6.753 1.00 74.69 125 ALA A O 1
ATOM 1028 N N . CYS A 1 126 ? -9.054 8.916 5.984 1.00 80.06 126 CYS A N 1
ATOM 1029 C CA . CYS A 1 126 ? -8.188 7.759 6.168 1.00 80.06 126 CYS A CA 1
ATOM 1030 C C . CYS A 1 126 ? -7.029 7.779 5.161 1.00 80.06 126 CYS A C 1
ATOM 1032 O O . CYS A 1 126 ? -7.211 8.149 4.012 1.00 80.06 126 CYS A O 1
ATOM 1034 N N . THR A 1 127 ? -5.828 7.353 5.559 1.00 84.88 127 THR A N 1
ATOM 1035 C CA . THR A 1 127 ? -4.697 7.149 4.637 1.00 84.88 127 THR A CA 1
ATOM 1036 C C . THR A 1 127 ? -4.157 5.728 4.740 1.00 84.88 127 THR A C 1
ATOM 1038 O O . THR A 1 127 ? -3.765 5.278 5.824 1.00 84.88 127 THR A O 1
ATOM 1041 N N . VAL A 1 128 ? -4.077 5.022 3.609 1.00 86.44 128 VAL A N 1
ATOM 1042 C CA . VAL A 1 128 ? -3.417 3.708 3.534 1.00 86.44 128 VAL A CA 1
ATOM 1043 C C . VAL A 1 128 ? -1.901 3.897 3.586 1.00 86.44 128 VAL A C 1
ATOM 1045 O O . VAL A 1 128 ? -1.324 4.570 2.741 1.00 86.44 128 VAL A O 1
ATOM 1048 N N . THR A 1 129 ? -1.235 3.294 4.572 1.00 84.50 129 THR A N 1
ATOM 1049 C CA . THR A 1 129 ? 0.209 3.512 4.816 1.00 84.50 129 THR A CA 1
ATOM 1050 C C . THR A 1 129 ? 1.069 2.280 4.567 1.00 84.50 129 THR A C 1
ATOM 1052 O O . THR A 1 129 ? 2.255 2.406 4.270 1.00 84.50 129 THR A O 1
ATOM 1055 N N . TYR A 1 130 ? 0.504 1.077 4.695 1.00 78.25 130 TYR A N 1
ATOM 1056 C CA . TYR A 1 130 ? 1.272 -0.155 4.544 1.00 78.25 130 TYR A CA 1
ATOM 1057 C C . TYR A 1 130 ? 0.394 -1.334 4.109 1.00 78.25 130 TYR A C 1
ATOM 1059 O O . TYR A 1 130 ? -0.441 -1.776 4.898 1.00 78.25 130 TYR A O 1
ATOM 1067 N N . PRO A 1 131 ? 0.603 -1.877 2.898 1.00 77.88 131 PRO A N 1
ATOM 1068 C CA . PRO A 1 131 ? -0.033 -3.101 2.433 1.00 77.88 131 PRO A CA 1
ATOM 1069 C C . PRO A 1 131 ? 0.963 -4.276 2.434 1.00 77.88 131 PRO A C 1
ATOM 1071 O O . PRO A 1 131 ? 1.934 -4.294 1.681 1.00 77.88 131 PRO A O 1
ATOM 1074 N N . SER A 1 132 ? 0.706 -5.312 3.235 1.00 77.06 132 SER A N 1
ATOM 1075 C CA . SER A 1 132 ? 1.458 -6.577 3.187 1.00 77.06 132 SER A CA 1
ATOM 1076 C C . SER A 1 132 ? 0.669 -7.620 2.405 1.00 77.06 132 SER A C 1
ATOM 1078 O O . SER A 1 132 ? -0.196 -8.290 2.968 1.00 77.06 132 SER A O 1
ATOM 1080 N N . HIS A 1 133 ? 0.926 -7.716 1.095 1.00 79.00 133 HIS A N 1
ATOM 1081 C CA . HIS A 1 133 ? 0.304 -8.702 0.193 1.00 79.00 133 HIS A CA 1
ATOM 1082 C C . HIS A 1 133 ? -1.229 -8.793 0.303 1.00 79.00 133 HIS A C 1
ATOM 1084 O O . HIS A 1 133 ? -1.800 -9.870 0.177 1.00 79.00 133 HIS A O 1
ATOM 1090 N N . CYS A 1 134 ? -1.895 -7.671 0.595 1.00 75.25 134 CYS A N 1
ATOM 1091 C CA . CYS A 1 134 ? -3.342 -7.607 0.832 1.00 75.25 134 CYS A CA 1
ATOM 1092 C C . CYS A 1 134 ? -3.844 -8.514 1.973 1.00 75.25 134 CYS A C 1
ATOM 1094 O O . CYS A 1 134 ? -5.043 -8.704 2.140 1.00 75.25 134 CYS A O 1
ATOM 1096 N N . HIS A 1 135 ? -2.948 -9.040 2.807 1.00 79.00 135 HIS A N 1
ATOM 1097 C CA . HIS A 1 135 ? -3.303 -9.789 4.007 1.00 79.00 135 HIS A CA 1
ATOM 1098 C C . HIS A 1 135 ? -3.419 -8.873 5.228 1.00 79.00 135 HIS A C 1
ATOM 1100 O O . HIS A 1 135 ? -4.261 -9.078 6.096 1.00 79.00 135 HIS A O 1
ATOM 1106 N N . ARG A 1 136 ? -2.591 -7.825 5.280 1.00 82.06 136 ARG A N 1
ATOM 1107 C CA . ARG A 1 136 ? -2.628 -6.806 6.331 1.00 82.06 136 ARG A CA 1
ATOM 1108 C C . ARG A 1 136 ? -2.508 -5.425 5.715 1.00 82.06 136 ARG A C 1
ATOM 1110 O O . ARG A 1 136 ? -1.610 -5.206 4.900 1.00 82.06 136 ARG A O 1
ATOM 1117 N N . VAL A 1 137 ? -3.369 -4.511 6.148 1.00 83.12 137 VAL A N 1
ATOM 1118 C CA . VAL A 1 137 ? -3.325 -3.106 5.747 1.00 83.12 137 VAL A CA 1
ATOM 1119 C C . VAL A 1 137 ? -3.337 -2.221 6.985 1.00 83.12 137 VAL A C 1
ATOM 1121 O O . VAL A 1 137 ? -4.127 -2.442 7.901 1.00 83.12 137 VAL A O 1
ATOM 1124 N N . THR A 1 138 ? -2.439 -1.240 7.022 1.00 84.31 138 THR A N 1
ATOM 1125 C CA . THR A 1 138 ? -2.421 -0.214 8.067 1.00 84.31 138 THR A CA 1
ATOM 1126 C C . THR A 1 138 ? -3.046 1.062 7.533 1.00 84.31 138 THR A C 1
ATOM 1128 O O . THR A 1 138 ? -2.595 1.616 6.527 1.00 84.31 138 THR A O 1
ATOM 1131 N N . ILE A 1 139 ? -4.056 1.538 8.250 1.00 82.56 139 ILE A N 1
ATOM 1132 C CA . ILE A 1 139 ? -4.754 2.786 7.982 1.00 82.56 139 ILE A CA 1
ATOM 1133 C C . ILE A 1 139 ? -4.431 3.776 9.094 1.00 82.56 139 ILE A C 1
ATOM 1135 O O . ILE A 1 139 ? -4.485 3.429 10.278 1.00 82.56 139 ILE A O 1
ATOM 1139 N N . LYS A 1 140 ? -4.099 5.004 8.701 1.00 81.75 140 LYS A N 1
ATOM 1140 C CA . LYS A 1 140 ? -4.039 6.147 9.606 1.00 81.75 140 LYS A CA 1
ATOM 1141 C C . LYS A 1 140 ? -5.367 6.901 9.514 1.00 81.75 140 LYS A C 1
ATOM 1143 O O . LYS A 1 140 ? -5.802 7.183 8.403 1.00 81.75 140 LYS A O 1
ATOM 1148 N N . LEU A 1 141 ? -5.986 7.151 10.665 1.00 72.88 141 LEU A N 1
ATOM 1149 C CA . LEU A 1 141 ? -7.168 8.003 10.829 1.00 72.88 141 LEU A CA 1
ATOM 1150 C C . LEU A 1 141 ? -6.741 9.391 11.307 1.00 72.88 141 LEU A C 1
ATOM 1152 O O . LEU A 1 141 ? -5.660 9.461 11.947 1.00 72.88 141 LEU A O 1
#

Sequence (141 aa):
MLRAGKPNWRQRFRLKFWLTPTPLTNVHAFYNQTIIKNISGKQPAYPSFKPHKKFLQSTLPQPPKHPNIPEDAQWLAGEGAGSWFHVETEKALLKITRYSPSATIECTGFYDSKKVYSHWVDLHACTVTYPSHCHRVTIKL

Foldseek 3Di:
DPDDDDDDPQLVVQVVDDPDDDVVSNLPSDPPDPPPDPPDPDDPPDPPDDDDCVLQPDWDDDDPADPLADPLWDWDTDSVAIWTWDWDDDPQWIKIWTAGSNRHTPDIETHHDPVVVPDVDDPSPKDWDDDDPNPDTDIDD

Radius of gyration: 22.93 Å; chains: 1; bounding box: 51×45×38 Å